Protein AF-A0A6P2R919-F1 (afdb_monomer_lite)

Foldseek 3Di:
DDPPVPPPDVVVVVLVVCVVVVVVVCVVQVVPADPVRHRVSVVSVVVSVVD

Radius of gyration: 12.61 Å; chains: 1; bounding box: 27×16×39 Å

Secondary structure (DSSP, 8-state):
--GGGG---HHHHHHHHHHH-HHHHHHHTTTPBPTTSSBHHHHHHHHHHH-

pLDDT: mean 78.13, std 11.3, range [45.44, 88.81]

Structure (mmCIF, N/CA/C/O backbone):
data_AF-A0A6P2R919-F1
#
_entry.id   AF-A0A6P2R919-F1
#
loop_
_atom_site.group_PDB
_atom_site.id
_atom_site.type_symbol
_atom_site.label_atom_id
_atom_site.label_alt_id
_atom_site.label_comp_id
_atom_site.label_asym_id
_atom_site.label_entity_id
_atom_site.label_seq_id
_atom_site.pdbx_PDB_ins_code
_atom_site.Cartn_x
_atom_site.Cartn_y
_atom_site.Cartn_z
_atom_site.occupancy
_atom_site.B_iso_or_equiv
_atom_site.auth_seq_id
_atom_site.auth_comp_id
_atom_site.auth_asym_id
_atom_site.auth_atom_id
_atom_site.pdbx_PDB_model_num
ATOM 1 N N . MET A 1 1 ? 6.375 -6.108 -25.577 1.00 45.44 1 MET A N 1
ATOM 2 C CA . MET A 1 1 ? 7.487 -6.964 -25.106 1.00 45.44 1 MET A CA 1
ATOM 3 C C . MET A 1 1 ? 7.686 -6.681 -23.628 1.00 45.44 1 MET A C 1
ATOM 5 O O . MET A 1 1 ? 7.680 -5.516 -23.252 1.00 45.44 1 MET A O 1
ATOM 9 N N . ILE A 1 2 ? 7.708 -7.718 -22.791 1.00 52.47 2 ILE A N 1
ATOM 10 C CA . ILE A 1 2 ? 7.641 -7.591 -21.327 1.00 52.47 2 ILE A CA 1
ATOM 11 C C . ILE A 1 2 ? 9.058 -7.272 -20.800 1.00 52.47 2 ILE A C 1
ATOM 13 O O . ILE A 1 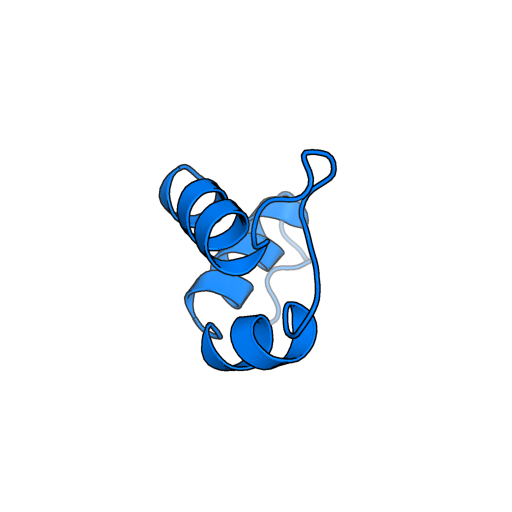2 ? 9.985 -7.993 -21.163 1.00 52.47 2 ILE A O 1
ATOM 17 N N . PRO A 1 3 ? 9.263 -6.237 -19.961 1.00 55.12 3 PRO A N 1
ATOM 18 C CA . PRO A 1 3 ? 10.594 -5.766 -19.538 1.00 55.12 3 PRO A CA 1
ATOM 19 C C . PRO A 1 3 ? 11.368 -6.691 -18.570 1.00 55.12 3 PRO A C 1
ATOM 21 O O . PRO A 1 3 ? 12.385 -6.294 -18.013 1.00 55.12 3 PRO A O 1
ATOM 24 N N . ILE A 1 4 ? 10.957 -7.952 -18.418 1.00 54.00 4 ILE A N 1
ATOM 25 C CA . ILE A 1 4 ? 11.662 -8.983 -17.628 1.00 54.00 4 ILE A CA 1
ATOM 26 C C . ILE A 1 4 ? 13.031 -9.381 -18.210 1.00 54.00 4 ILE A C 1
ATOM 28 O O . ILE A 1 4 ? 13.792 -10.075 -17.546 1.00 54.00 4 ILE A O 1
ATOM 32 N N . MET A 1 5 ? 13.376 -8.926 -19.419 1.00 59.84 5 MET A N 1
ATOM 33 C CA . MET A 1 5 ? 14.626 -9.287 -20.104 1.00 59.84 5 MET A CA 1
ATOM 34 C C . MET A 1 5 ? 15.825 -8.373 -19.783 1.00 59.84 5 MET A C 1
ATOM 36 O O . MET A 1 5 ? 16.919 -8.629 -20.271 1.00 59.84 5 MET A O 1
ATOM 40 N N . ASN A 1 6 ? 15.647 -7.338 -18.95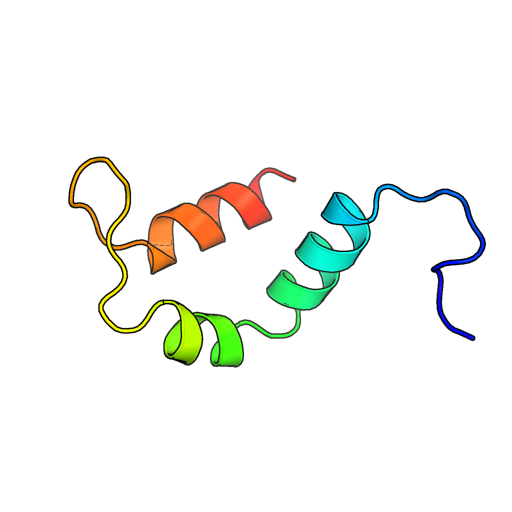0 1.00 55.84 6 ASN A N 1
ATOM 41 C CA . ASN A 1 6 ? 16.669 -6.310 -18.695 1.00 55.84 6 ASN A CA 1
ATOM 42 C C . ASN A 1 6 ? 17.455 -6.455 -17.380 1.00 55.84 6 ASN A C 1
ATOM 44 O O . ASN A 1 6 ? 18.150 -5.515 -17.008 1.00 55.84 6 ASN A O 1
ATOM 48 N N . HIS A 1 7 ? 17.332 -7.563 -16.635 1.00 59.16 7 HIS A N 1
ATOM 49 C CA . HIS A 1 7 ? 17.884 -7.652 -15.266 1.00 59.16 7 HIS A CA 1
ATOM 50 C C . HIS A 1 7 ? 17.428 -6.476 -14.368 1.00 59.16 7 HIS A C 1
ATOM 52 O O . HIS A 1 7 ? 18.107 -6.107 -13.413 1.00 59.16 7 HIS A O 1
ATOM 58 N N . GLN A 1 8 ? 16.288 -5.847 -14.682 1.00 59.12 8 GLN A N 1
ATOM 59 C CA . GLN A 1 8 ? 15.730 -4.802 -13.835 1.00 59.12 8 GLN A CA 1
ATOM 60 C C . GLN A 1 8 ? 15.148 -5.439 -12.586 1.00 59.12 8 GLN A C 1
ATOM 62 O O . GLN A 1 8 ? 14.474 -6.466 -12.669 1.00 59.12 8 GLN A O 1
ATOM 67 N N . ASP A 1 9 ? 15.403 -4.792 -11.451 1.00 71.81 9 ASP A N 1
ATOM 68 C CA . ASP A 1 9 ? 14.938 -5.236 -10.150 1.00 71.81 9 ASP A CA 1
ATOM 69 C C . ASP A 1 9 ? 13.434 -5.561 -10.229 1.00 71.81 9 ASP A C 1
ATOM 71 O O . ASP A 1 9 ? 12.623 -4.664 -10.496 1.00 71.81 9 ASP A O 1
ATOM 75 N N . PRO A 1 10 ? 13.023 -6.828 -10.046 1.00 74.25 10 PRO A N 1
ATOM 76 C CA . PRO A 1 10 ? 11.616 -7.213 -10.151 1.00 74.25 10 PRO A CA 1
ATOM 77 C C . PRO A 1 10 ? 10.752 -6.430 -9.155 1.00 74.25 10 PRO A C 1
ATOM 79 O O . PRO A 1 10 ? 9.588 -6.143 -9.431 1.00 74.25 10 PRO A O 1
ATOM 82 N N . ASN A 1 11 ? 11.358 -5.983 -8.053 1.00 76.81 11 ASN A N 1
ATOM 83 C CA . ASN A 1 11 ? 10.759 -5.089 -7.070 1.00 76.81 11 ASN A CA 1
ATOM 84 C C . ASN A 1 11 ? 10.385 -3.724 -7.663 1.00 76.81 11 ASN A C 1
ATOM 86 O O . ASN A 1 11 ? 9.302 -3.209 -7.398 1.00 76.81 11 ASN A O 1
ATOM 90 N N . GLN A 1 12 ? 11.246 -3.153 -8.507 1.00 77.75 12 GLN A N 1
ATOM 91 C CA . GLN A 1 12 ? 11.007 -1.874 -9.178 1.00 77.75 12 GLN A CA 1
ATOM 92 C C . GLN A 1 12 ? 9.905 -1.996 -10.236 1.00 77.75 12 GLN A C 1
ATOM 94 O O . GLN A 1 12 ? 8.998 -1.165 -10.293 1.00 77.75 12 GLN A O 1
ATOM 99 N N . ALA A 1 13 ? 9.930 -3.061 -11.043 1.00 79.31 13 ALA A N 1
ATOM 100 C CA . ALA A 1 13 ? 8.879 -3.321 -12.027 1.00 79.31 13 ALA A CA 1
ATOM 101 C C . ALA A 1 13 ? 7.511 -3.540 -11.356 1.00 79.31 13 ALA A C 1
ATOM 103 O O . ALA A 1 13 ? 6.506 -2.967 -11.790 1.00 79.31 13 ALA A O 1
ATOM 104 N N . ALA A 1 14 ? 7.481 -4.310 -10.265 1.00 81.00 14 ALA A N 1
ATOM 105 C CA . ALA A 1 14 ? 6.285 -4.508 -9.457 1.00 81.00 14 ALA A CA 1
ATO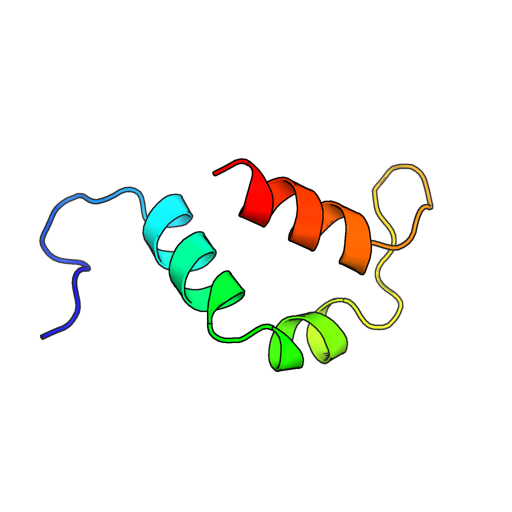M 106 C C . ALA A 1 14 ? 5.795 -3.187 -8.850 1.00 81.00 14 ALA A C 1
ATOM 108 O O . ALA A 1 14 ? 4.619 -2.862 -8.991 1.00 81.00 14 ALA A O 1
ATOM 109 N N . ALA A 1 15 ? 6.677 -2.375 -8.257 1.00 81.75 15 ALA A N 1
ATOM 110 C CA . ALA A 1 15 ? 6.314 -1.075 -7.693 1.00 81.75 15 ALA A CA 1
ATOM 111 C C . ALA A 1 15 ? 5.692 -0.138 -8.743 1.00 81.75 15 ALA A C 1
ATOM 113 O O . ALA A 1 15 ? 4.644 0.465 -8.5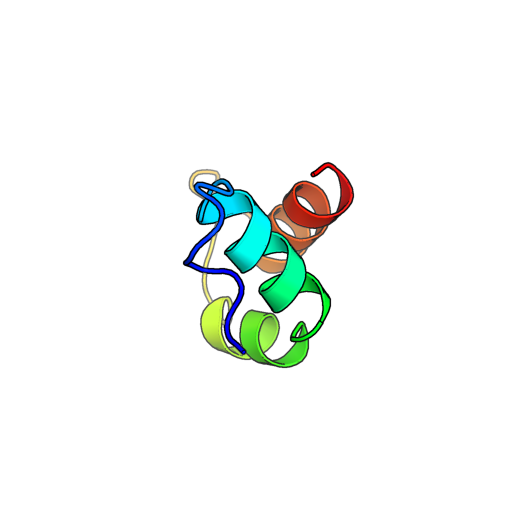04 1.00 81.75 15 ALA A O 1
ATOM 114 N N . GLN A 1 16 ? 6.273 -0.061 -9.943 1.00 82.44 16 GLN A N 1
ATOM 115 C CA . GLN A 1 16 ? 5.708 0.736 -11.034 1.00 82.44 16 GLN A CA 1
ATOM 116 C C . GLN A 1 16 ? 4.345 0.218 -11.501 1.00 82.44 16 GLN A C 1
ATOM 118 O O . GLN A 1 16 ? 3.446 1.012 -11.792 1.00 82.44 16 GLN A O 1
ATOM 123 N N . TRP A 1 17 ? 4.166 -1.102 -11.565 1.00 83.94 17 TRP A N 1
ATOM 124 C CA . TRP A 1 17 ? 2.876 -1.693 -11.898 1.00 83.94 17 TRP A CA 1
ATOM 125 C C . TRP A 1 17 ? 1.829 -1.404 -10.814 1.00 83.94 17 TRP A C 1
ATOM 127 O O . TRP A 1 17 ? 0.716 -1.002 -11.147 1.00 83.94 17 TRP A O 1
ATOM 137 N N . LEU A 1 18 ? 2.191 -1.502 -9.532 1.00 84.12 18 LEU A N 1
ATOM 138 C CA . LEU A 1 18 ? 1.304 -1.207 -8.400 1.00 84.12 18 LEU A CA 1
ATOM 139 C C . LEU A 1 18 ? 0.887 0.270 -8.355 1.00 84.12 18 LEU A C 1
ATOM 141 O O . LEU A 1 18 ? -0.273 0.563 -8.079 1.00 84.12 18 LEU A O 1
ATOM 145 N N . LYS A 1 19 ? 1.782 1.205 -8.710 1.00 80.88 19 LYS A N 1
ATOM 146 C CA . LYS A 1 19 ? 1.441 2.634 -8.871 1.00 80.88 19 LYS A CA 1
ATOM 147 C C . LYS A 1 19 ? 0.376 2.877 -9.935 1.00 80.88 19 LYS A C 1
ATOM 149 O O . LYS A 1 19 ? -0.464 3.755 -9.770 1.00 80.88 19 LYS A O 1
ATOM 154 N N . LYS A 1 20 ? 0.424 2.128 -11.040 1.00 83.06 20 LYS A N 1
ATOM 155 C CA . LYS A 1 20 ? -0.563 2.230 -12.126 1.00 83.06 20 LYS A CA 1
ATOM 156 C C . LYS A 1 20 ? -1.874 1.515 -11.793 1.00 83.06 20 LYS A C 1
ATOM 158 O O . LYS A 1 20 ? -2.910 1.879 -12.336 1.00 83.06 20 LYS A O 1
ATOM 163 N N . ASN A 1 21 ? -1.832 0.526 -10.902 1.00 84.38 21 ASN A N 1
ATOM 164 C CA . ASN A 1 21 ? -2.949 -0.354 -10.565 1.00 84.38 21 ASN A CA 1
ATOM 165 C C . ASN A 1 21 ? -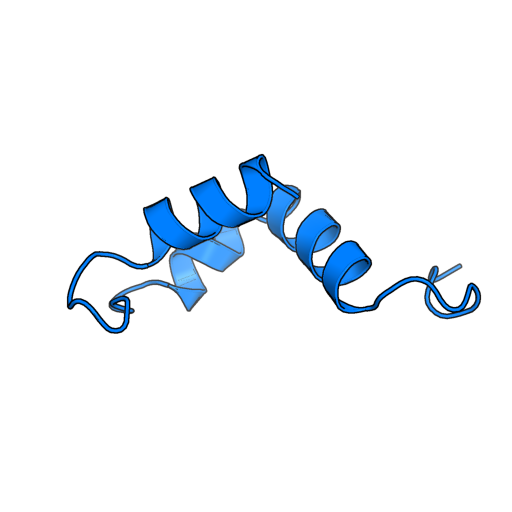3.379 -0.189 -9.099 1.00 84.38 21 ASN A C 1
ATOM 167 O O . ASN A 1 21 ? -3.528 -1.160 -8.357 1.00 84.38 21 ASN A O 1
ATOM 171 N N . THR A 1 22 ? -3.607 1.053 -8.670 1.00 76.31 22 THR A N 1
ATOM 172 C CA . THR A 1 22 ? -3.959 1.371 -7.277 1.00 76.31 22 THR A CA 1
ATOM 173 C C . THR A 1 22 ? -5.276 0.750 -6.822 1.00 76.31 22 THR A C 1
ATOM 175 O O . THR A 1 22 ? -5.369 0.336 -5.676 1.00 76.31 22 THR A O 1
ATOM 178 N N . SER A 1 23 ? -6.254 0.576 -7.714 1.00 82.88 23 SER A N 1
ATOM 179 C CA . SER A 1 23 ? -7.533 -0.064 -7.368 1.00 82.88 23 SER A CA 1
ATOM 180 C C . SER A 1 23 ? -7.388 -1.521 -6.904 1.00 82.88 23 SER A C 1
ATOM 182 O O . SER A 1 23 ? -8.228 -2.013 -6.153 1.00 82.88 23 SER A O 1
ATOM 184 N N . MET A 1 24 ? -6.343 -2.230 -7.347 1.00 84.81 24 MET A N 1
ATOM 185 C CA . MET A 1 24 ? -6.071 -3.602 -6.901 1.00 84.81 24 MET A CA 1
ATOM 186 C C . MET A 1 24 ? -5.439 -3.619 -5.511 1.00 84.81 24 MET A C 1
ATOM 188 O O . MET A 1 24 ? -5.717 -4.530 -4.734 1.00 84.81 24 MET A O 1
ATOM 192 N N . LEU A 1 25 ? -4.660 -2.584 -5.167 1.00 82.19 25 LEU A N 1
ATOM 193 C CA . LEU A 1 25 ? -4.138 -2.407 -3.812 1.00 82.19 25 LEU A CA 1
ATOM 194 C C . LEU A 1 25 ? -5.276 -2.260 -2.806 1.00 82.19 25 LEU A C 1
ATOM 196 O O . LEU A 1 25 ? -5.186 -2.842 -1.735 1.00 82.19 25 LEU A O 1
ATOM 200 N N . ASP A 1 26 ? -6.352 -1.548 -3.143 1.00 82.31 26 ASP A N 1
ATOM 201 C CA . ASP A 1 26 ? -7.510 -1.418 -2.251 1.00 82.31 26 ASP A CA 1
ATOM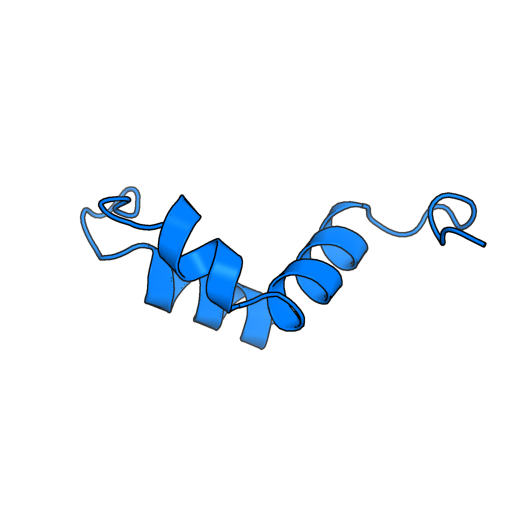 202 C C . ASP A 1 26 ? -8.169 -2.775 -1.949 1.00 82.31 26 ASP A C 1
ATOM 204 O O . ASP A 1 26 ? -8.587 -3.011 -0.821 1.00 82.31 26 ASP A O 1
ATOM 208 N N . THR A 1 27 ? -8.192 -3.702 -2.916 1.00 87.06 27 THR A N 1
ATOM 209 C CA . THR A 1 27 ? -8.728 -5.060 -2.706 1.00 87.06 27 THR A CA 1
ATOM 210 C C . THR A 1 27 ? -7.745 -5.956 -1.951 1.00 87.06 27 THR A C 1
ATOM 212 O O . THR A 1 27 ? -8.140 -6.665 -1.033 1.00 87.06 27 THR A O 1
ATOM 215 N N . TRP A 1 28 ? -6.458 -5.931 -2.305 1.00 86.25 28 TRP A N 1
ATOM 216 C CA . TRP A 1 28 ? -5.436 -6.763 -1.657 1.00 86.25 28 TRP A CA 1
ATOM 217 C C . TRP A 1 28 ? -5.117 -6.325 -0.233 1.00 86.25 28 TRP A C 1
ATOM 219 O O . TRP A 1 28 ? -4.790 -7.158 0.604 1.00 86.25 28 TRP A O 1
ATOM 229 N N . LEU A 1 29 ? -5.204 -5.025 0.041 1.00 85.31 29 LEU A N 1
ATOM 230 C CA . LEU A 1 29 ? -4.948 -4.446 1.356 1.00 85.31 29 LEU A CA 1
ATOM 231 C C . LEU A 1 29 ? -6.238 -4.253 2.166 1.00 85.31 29 LEU A C 1
ATOM 233 O O . LEU A 1 29 ? -6.190 -3.677 3.256 1.00 85.31 29 LEU A O 1
ATOM 237 N N . ALA A 1 30 ? -7.384 -4.735 1.672 1.00 87.00 30 ALA A N 1
ATOM 238 C CA . ALA A 1 30 ? -8.640 -4.722 2.411 1.00 87.00 30 ALA A CA 1
ATOM 239 C C . ALA A 1 30 ? -8.508 -5.580 3.678 1.00 87.00 30 ALA A C 1
ATOM 241 O O . ALA A 1 30 ? -8.355 -6.797 3.614 1.00 87.00 30 ALA A O 1
ATOM 242 N N . GLY A 1 31 ? -8.541 -4.932 4.844 1.00 84.25 31 GLY A N 1
ATOM 243 C CA . GLY A 1 31 ? -8.366 -5.602 6.137 1.00 84.25 31 GLY A CA 1
ATOM 244 C C . GLY A 1 31 ? -6.921 -5.989 6.467 1.00 84.25 31 GLY A C 1
ATOM 245 O O . GLY A 1 31 ? -6.686 -6.586 7.514 1.00 84.25 31 GLY A O 1
ATOM 246 N N . VAL A 1 32 ? -5.947 -5.625 5.626 1.00 88.06 32 VAL A N 1
ATOM 247 C CA . VAL A 1 32 ? -4.528 -5.854 5.915 1.00 88.06 32 VAL A CA 1
ATOM 248 C C . VAL A 1 32 ? -3.999 -4.721 6.783 1.00 88.06 32 VAL A C 1
ATOM 250 O O . VAL A 1 32 ? -4.089 -3.534 6.442 1.00 88.06 32 VAL A O 1
ATOM 253 N N . THR A 1 33 ? -3.400 -5.100 7.902 1.00 88.81 33 THR A N 1
ATOM 254 C CA . THR A 1 33 ? -2.658 -4.203 8.778 1.00 88.81 33 THR A CA 1
ATOM 255 C C . THR A 1 33 ? -1.159 -4.389 8.583 1.00 88.81 33 THR A C 1
ATOM 257 O O . THR A 1 33 ? -0.671 -5.453 8.203 1.00 88.81 33 THR A O 1
ATOM 260 N N . THR A 1 34 ? -0.402 -3.320 8.803 1.00 84.69 34 THR A N 1
ATOM 261 C CA . THR A 1 34 ? 1.048 -3.388 8.923 1.00 84.69 34 THR A CA 1
ATOM 262 C C . THR A 1 34 ? 1.413 -4.152 10.191 1.00 84.69 34 THR A C 1
ATOM 264 O O . THR A 1 34 ? 0.588 -4.326 11.087 1.00 84.69 34 THR A O 1
ATOM 267 N N . PHE A 1 35 ? 2.677 -4.558 10.301 1.00 86.50 35 PHE A N 1
ATOM 268 C CA . PHE A 1 35 ? 3.199 -5.230 11.496 1.00 86.50 35 PHE A CA 1
ATOM 269 C C . PHE A 1 35 ? 2.919 -4.458 12.802 1.00 86.50 35 PHE A C 1
ATOM 271 O O . PHE A 1 35 ? 2.733 -5.049 13.858 1.00 86.50 35 PHE A O 1
ATOM 278 N N . ASP A 1 36 ? 2.822 -3.133 12.698 1.00 84.94 36 ASP A N 1
ATOM 279 C CA . ASP A 1 36 ? 2.553 -2.196 13.790 1.00 84.94 36 ASP A CA 1
ATOM 280 C C . ASP A 1 36 ? 1.045 -2.034 14.105 1.00 84.94 36 ASP A C 1
ATOM 282 O O . ASP A 1 36 ? 0.658 -1.185 14.902 1.00 84.94 36 ASP A O 1
ATOM 286 N N . GLY A 1 37 ? 0.167 -2.782 13.426 1.00 87.00 37 GLY A N 1
ATOM 287 C CA . GLY A 1 37 ? -1.291 -2.714 13.582 1.00 87.00 37 GLY A CA 1
ATOM 288 C C . GLY A 1 37 ? -1.974 -1.553 12.847 1.00 87.00 37 GLY A C 1
ATOM 289 O O . GLY A 1 37 ? -3.172 -1.335 13.017 1.00 87.00 37 GLY A O 1
ATOM 290 N N . LYS A 1 38 ? -1.245 -0.800 12.014 1.00 86.69 38 LYS A N 1
ATOM 291 C CA . LYS A 1 38 ? -1.787 0.336 11.244 1.00 86.69 38 LYS A CA 1
ATOM 292 C C . LYS A 1 38 ? -2.357 -0.127 9.898 1.00 86.69 38 LYS A C 1
ATOM 294 O O . LYS A 1 38 ? -1.962 -1.177 9.411 1.00 86.69 38 LYS A O 1
ATOM 299 N N . PRO A 1 39 ? -3.235 0.637 9.233 1.00 87.56 39 PRO A N 1
ATOM 300 C CA . PRO A 1 39 ? -3.734 0.269 7.906 1.00 87.56 39 PRO A CA 1
ATOM 301 C C . PRO A 1 39 ? -2.600 0.138 6.873 1.00 87.56 39 PRO A C 1
ATOM 303 O O . PRO A 1 39 ? -1.753 1.028 6.768 1.00 87.56 39 PRO A O 1
ATOM 306 N N . ALA A 1 40 ? -2.586 -0.938 6.080 1.00 86.12 40 ALA A N 1
ATOM 307 C CA . ALA A 1 40 ? -1.509 -1.186 5.115 1.00 86.12 40 ALA A CA 1
ATOM 308 C C . ALA A 1 40 ? -1.569 -0.284 3.867 1.00 86.12 40 ALA A C 1
ATOM 310 O O . ALA A 1 40 ? -0.531 0.079 3.317 1.00 86.12 40 ALA A O 1
ATOM 311 N N . LEU A 1 41 ? -2.765 0.140 3.449 1.00 84.12 41 LEU A N 1
ATOM 312 C CA . LEU A 1 41 ? -3.001 1.029 2.299 1.00 84.12 41 LEU A CA 1
ATOM 313 C C . LEU A 1 41 ? -2.113 2.290 2.271 1.00 84.12 41 LEU A C 1
ATOM 315 O O . LEU A 1 41 ? -1.398 2.493 1.286 1.00 84.12 41 LEU A O 1
ATOM 319 N N . PRO A 1 42 ? -2.117 3.144 3.313 1.00 85.75 42 PRO A N 1
ATOM 320 C CA . PRO A 1 42 ? -1.267 4.331 3.346 1.00 85.75 42 PRO A CA 1
ATOM 321 C C . PRO A 1 42 ? 0.225 3.988 3.410 1.00 85.75 42 PRO A C 1
ATOM 323 O O . PRO A 1 42 ? 1.026 4.699 2.809 1.00 85.75 42 PRO A O 1
ATOM 326 N N . ALA A 1 43 ? 0.607 2.891 4.070 1.00 86.50 43 ALA A N 1
ATOM 327 C CA . ALA A 1 43 ? 2.004 2.468 4.155 1.00 86.50 43 ALA A CA 1
ATOM 328 C C . ALA A 1 43 ? 2.556 2.042 2.785 1.00 86.50 43 ALA A C 1
ATOM 330 O O . ALA A 1 43 ? 3.634 2.479 2.389 1.00 86.50 43 ALA A O 1
ATOM 331 N N . VAL A 1 44 ? 1.789 1.256 2.022 1.00 85.38 44 VAL A N 1
ATOM 332 C CA . VAL A 1 44 ? 2.173 0.845 0.664 1.00 85.38 44 VAL A CA 1
ATOM 333 C C . VAL A 1 44 ? 2.177 2.042 -0.283 1.00 85.38 44 VAL A C 1
ATOM 335 O O . VAL A 1 44 ? 3.122 2.202 -1.048 1.00 85.38 44 VAL A O 1
ATOM 338 N N . LYS A 1 45 ? 1.183 2.937 -0.203 1.00 81.94 45 LYS A N 1
ATOM 339 C CA . LYS A 1 45 ? 1.177 4.176 -1.002 1.00 81.94 45 LYS A CA 1
ATOM 340 C C . LYS A 1 45 ? 2.395 5.057 -0.703 1.00 81.94 45 LYS A C 1
ATOM 342 O O . LYS A 1 45 ? 2.995 5.572 -1.641 1.00 81.94 45 LYS A O 1
ATOM 347 N N . ALA A 1 46 ? 2.793 5.188 0.563 1.00 84.94 46 ALA A N 1
ATOM 348 C CA . ALA A 1 46 ? 3.994 5.926 0.956 1.00 84.94 46 ALA A CA 1
ATOM 349 C C . ALA A 1 46 ? 5.283 5.255 0.455 1.00 84.94 46 ALA A C 1
ATOM 351 O O . ALA A 1 46 ? 6.155 5.932 -0.083 1.00 84.94 46 ALA A O 1
ATOM 352 N N . TYR A 1 47 ? 5.383 3.926 0.568 1.00 84.12 47 TYR A N 1
ATOM 353 C CA . TYR A 1 47 ? 6.529 3.168 0.062 1.00 84.12 47 TYR A CA 1
ATOM 354 C C . TYR A 1 47 ? 6.681 3.314 -1.454 1.00 84.12 47 TYR A C 1
ATOM 356 O O . TYR A 1 47 ? 7.773 3.608 -1.938 1.00 84.12 47 TYR A O 1
ATOM 364 N N . LEU A 1 48 ? 5.573 3.180 -2.189 1.00 82.94 48 LEU A N 1
ATOM 365 C CA . LEU A 1 48 ? 5.534 3.410 -3.627 1.00 82.94 48 LEU A CA 1
ATOM 366 C C . LEU A 1 48 ? 5.860 4.872 -3.954 1.00 82.94 48 LEU A C 1
ATOM 368 O O . LEU A 1 48 ? 6.568 5.123 -4.910 1.00 82.94 48 LEU A O 1
ATOM 372 N N . ALA A 1 49 ? 5.407 5.864 -3.188 1.00 76.88 49 ALA A N 1
ATOM 373 C CA . ALA A 1 49 ? 5.764 7.260 -3.459 1.00 76.88 49 ALA A CA 1
ATOM 374 C C . ALA A 1 49 ? 7.275 7.541 -3.314 1.00 76.88 49 ALA A C 1
ATOM 376 O O . ALA A 1 49 ? 7.794 8.403 -4.018 1.00 76.88 49 ALA A O 1
ATOM 377 N N . ALA A 1 50 ? 7.970 6.811 -2.435 1.00 73.75 50 ALA A N 1
ATOM 378 C CA . ALA A 1 50 ? 9.394 6.990 -2.153 1.00 73.75 50 ALA A CA 1
ATOM 379 C C . ALA A 1 50 ? 10.354 6.216 -3.087 1.00 73.75 50 ALA A C 1
ATOM 381 O O . ALA A 1 50 ? 11.548 6.509 -3.070 1.00 73.75 50 ALA A O 1
ATOM 382 N N . HIS A 1 51 ? 9.861 5.252 -3.877 1.00 57.28 51 HIS A N 1
ATOM 383 C CA . HIS A 1 51 ? 10.660 4.362 -4.745 1.00 57.28 51 HIS A CA 1
ATOM 384 C C . HIS A 1 51 ? 10.136 4.348 -6.175 1.00 57.28 51 HIS A C 1
ATOM 386 O O . HIS A 1 51 ? 10.939 4.237 -7.119 1.00 57.28 51 HIS A O 1
#

Sequence (51 aa):
MIPIMNHQDPNQAAAQWLKKNTSMLDTWLAGVTTFDGKPALPAVKAYLAAH

Organism: Burkholderia lata (strain ATCC 17760 / DSM 23089 / LMG 22485 / NCIMB 9086 / R18194 / 383) (NCBI:txid482957)